Protein AF-A0AA51L3J4-F1 (afdb_monomer_lite)

Structure (mmCIF, N/CA/C/O backbone):
data_AF-A0AA51L3J4-F1
#
_entry.id   AF-A0AA51L3J4-F1
#
loop_
_atom_site.group_PDB
_atom_site.id
_atom_site.type_symbol
_atom_site.label_atom_id
_atom_site.label_alt_id
_atom_site.label_comp_id
_atom_site.label_asym_id
_atom_site.label_entity_id
_atom_site.label_seq_id
_atom_site.pdbx_PDB_ins_code
_atom_site.Cartn_x
_atom_site.Cartn_y
_atom_site.Cartn_z
_atom_site.occupancy
_atom_site.B_iso_or_equiv
_atom_site.auth_seq_id
_atom_site.auth_comp_id
_atom_site.auth_asym_id
_atom_site.auth_atom_id
_atom_site.pdbx_PDB_model_num
ATOM 1 N N . MET A 1 1 ? -16.513 0.211 5.037 1.00 58.03 1 MET A N 1
ATOM 2 C CA . MET A 1 1 ? -16.713 -0.908 5.961 1.00 58.03 1 MET A CA 1
ATOM 3 C C . MET A 1 1 ? -17.254 -0.304 7.237 1.00 58.03 1 MET A C 1
ATOM 5 O O . MET A 1 1 ? -16.509 0.378 7.923 1.00 58.03 1 MET A O 1
ATOM 9 N N . SER A 1 2 ? -18.543 -0.466 7.511 1.00 64.19 2 SER A N 1
ATOM 10 C CA . SER A 1 2 ? -19.164 0.060 8.733 1.00 64.19 2 SER A CA 1
ATOM 11 C C . SER A 1 2 ? -19.060 -0.935 9.894 1.00 64.19 2 SER A C 1
ATOM 13 O O . SER A 1 2 ? -18.905 -2.140 9.694 1.00 64.19 2 SER A O 1
ATOM 15 N N . THR A 1 3 ? -19.232 -0.460 11.129 1.00 59.16 3 THR A N 1
ATOM 16 C CA . THR A 1 3 ? -19.345 -1.323 12.326 1.00 59.16 3 THR A CA 1
ATOM 17 C C . THR A 1 3 ? -20.459 -2.365 12.204 1.00 59.16 3 THR A C 1
ATOM 19 O O . THR A 1 3 ? -20.356 -3.451 12.771 1.00 59.16 3 THR A O 1
ATOM 22 N N . ARG A 1 4 ? -21.500 -2.063 11.424 1.00 61.47 4 ARG A N 1
ATOM 23 C CA . ARG A 1 4 ? -22.580 -2.991 11.093 1.00 61.47 4 ARG A CA 1
ATOM 24 C C . ARG A 1 4 ? -22.092 -4.136 10.209 1.00 61.47 4 ARG A C 1
ATOM 26 O O . ARG A 1 4 ? -22.372 -5.279 10.521 1.00 61.47 4 ARG A O 1
ATOM 33 N N . GLN A 1 5 ? -21.281 -3.849 9.196 1.00 63.41 5 GLN A N 1
ATOM 34 C CA . GLN A 1 5 ? -20.707 -4.892 8.343 1.00 63.41 5 GLN A CA 1
ATOM 35 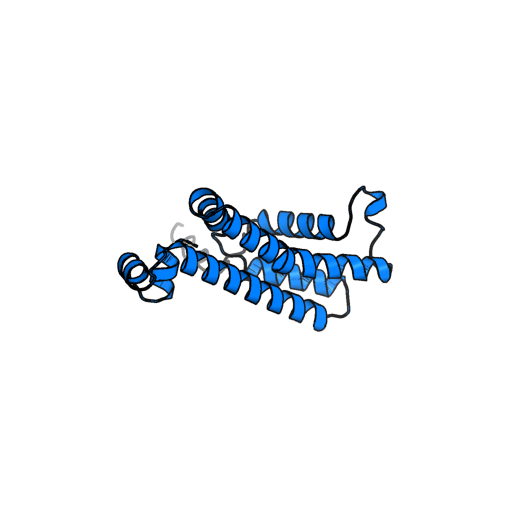C C . GLN A 1 5 ? -19.655 -5.739 9.041 1.00 63.41 5 GLN A C 1
ATOM 37 O O . GLN A 1 5 ? -19.549 -6.920 8.741 1.00 63.41 5 GLN A O 1
ATOM 42 N N . ILE A 1 6 ? -18.884 -5.158 9.966 1.00 64.94 6 ILE A N 1
ATOM 43 C CA . ILE A 1 6 ? -17.968 -5.937 10.810 1.00 64.94 6 ILE A CA 1
ATOM 44 C C . ILE A 1 6 ? -18.781 -6.913 11.664 1.00 64.94 6 ILE A C 1
ATOM 46 O O . ILE A 1 6 ? -18.437 -8.086 11.752 1.00 64.94 6 ILE A O 1
ATOM 50 N N . ALA A 1 7 ? -19.889 -6.450 12.245 1.00 64.31 7 ALA A N 1
ATOM 51 C CA . ALA A 1 7 ? -20.791 -7.312 12.992 1.00 64.31 7 ALA A CA 1
ATOM 52 C C . ALA A 1 7 ? -21.398 -8.406 12.101 1.00 64.31 7 ALA A C 1
ATOM 54 O O . ALA A 1 7 ? -21.246 -9.583 12.419 1.00 64.31 7 ALA A O 1
ATOM 55 N N . ASP A 1 8 ? -21.953 -8.041 10.945 1.00 61.09 8 ASP A N 1
ATOM 56 C CA . ASP A 1 8 ? -22.556 -8.981 9.997 1.00 61.09 8 ASP A CA 1
ATOM 57 C C . ASP A 1 8 ? -21.536 -10.029 9.503 1.00 61.09 8 ASP A C 1
ATOM 59 O O . ASP A 1 8 ? -21.834 -11.223 9.489 1.00 61.09 8 ASP A O 1
ATOM 63 N N . ALA A 1 9 ? -20.302 -9.619 9.181 1.00 64.75 9 ALA A N 1
ATOM 64 C CA . ALA A 1 9 ? -19.218 -10.517 8.770 1.00 64.75 9 ALA A CA 1
ATOM 65 C C . ALA A 1 9 ? -18.749 -11.454 9.897 1.00 64.75 9 ALA A C 1
ATOM 67 O O . ALA A 1 9 ? -18.292 -12.565 9.632 1.00 64.75 9 ALA A O 1
ATOM 68 N N . CYS A 1 10 ? -18.877 -11.027 11.154 1.00 62.50 10 CYS A N 1
ATOM 69 C CA . CYS A 1 10 ? -18.596 -11.849 12.329 1.00 62.50 10 CYS A CA 1
ATOM 70 C C . CYS A 1 10 ? -19.810 -12.670 12.805 1.00 62.50 10 CYS A C 1
ATOM 72 O O . CYS A 1 10 ? -19.697 -13.359 13.818 1.00 62.50 10 CYS A O 1
ATOM 74 N N . GLY A 1 11 ? -20.965 -12.600 12.126 1.00 60.19 11 GLY A N 1
ATOM 75 C CA . GLY A 1 11 ? -22.211 -13.231 12.584 1.00 60.19 11 GLY A CA 1
ATOM 76 C C . GLY A 1 11 ? -22.746 -12.643 13.897 1.00 60.19 11 GLY A C 1
ATOM 77 O O . GLY A 1 11 ? -23.489 -13.297 14.627 1.00 60.19 11 GLY A O 1
ATOM 78 N N . LEU A 1 12 ? -22.337 -11.419 14.222 1.00 66.88 12 LEU A N 1
ATOM 79 C CA . LEU A 1 12 ? -22.711 -10.684 15.419 1.00 66.88 12 LEU A CA 1
ATOM 80 C C . LEU A 1 12 ? -23.706 -9.585 15.062 1.00 66.88 12 LEU A C 1
ATOM 82 O O . LEU A 1 12 ? -23.695 -9.022 13.973 1.00 66.88 12 LEU A O 1
ATOM 86 N N . THR A 1 13 ? -24.556 -9.216 16.014 1.00 64.38 13 THR A N 1
ATOM 87 C CA . THR A 1 13 ? -25.316 -7.974 15.881 1.00 64.38 13 THR A CA 1
ATOM 88 C C . THR A 1 13 ? -24.400 -6.795 16.197 1.00 64.38 13 THR A C 1
ATOM 90 O O . THR A 1 13 ? -23.490 -6.900 17.023 1.00 64.38 13 THR A O 1
ATOM 93 N N . GLN A 1 14 ? -24.642 -5.644 15.569 1.00 56.06 14 GLN A N 1
ATOM 94 C CA . GLN A 1 14 ? -23.879 -4.422 15.845 1.00 56.06 14 GLN A CA 1
ATOM 95 C C . GLN A 1 14 ? -23.812 -4.094 17.361 1.00 56.06 14 GLN A C 1
ATOM 97 O O . GLN A 1 14 ? -22.726 -3.775 17.843 1.00 56.06 14 GLN A O 1
ATOM 102 N N . PRO A 1 15 ? -24.889 -4.263 18.165 1.00 61.84 15 PRO A N 1
ATOM 103 C CA . PRO A 1 15 ? -24.811 -4.154 19.626 1.00 61.84 15 PRO A CA 1
ATOM 104 C C . PRO A 1 15 ? -23.956 -5.233 20.313 1.00 61.84 15 PRO A C 1
ATOM 106 O O . PRO A 1 15 ? -23.235 -4.911 21.254 1.00 61.84 15 PRO A O 1
ATOM 109 N N . ALA A 1 16 ? -23.999 -6.493 19.859 1.00 55.91 16 ALA A N 1
ATOM 110 C CA . ALA A 1 16 ? -23.205 -7.585 20.436 1.00 55.91 16 ALA A CA 1
ATOM 111 C C . ALA A 1 16 ? -21.697 -7.389 20.209 1.00 55.91 16 ALA A C 1
ATOM 113 O O . ALA A 1 16 ? -20.896 -7.644 21.109 1.00 55.91 16 ALA A O 1
ATOM 114 N N . LEU A 1 17 ? -21.316 -6.842 19.050 1.00 61.00 17 LEU A N 1
ATOM 115 C CA . LEU A 1 17 ? -19.949 -6.405 18.766 1.00 61.00 17 LEU A CA 1
ATOM 116 C C . LEU A 1 17 ? -19.477 -5.373 19.809 1.00 61.00 17 LEU A C 1
ATOM 118 O O . LEU A 1 17 ? -18.389 -5.484 20.367 1.00 61.00 17 LEU A O 1
ATOM 122 N N . TYR A 1 18 ? -20.328 -4.404 20.150 1.00 58.53 18 TYR A N 1
ATOM 123 C CA . TYR A 1 18 ? -20.017 -3.386 21.156 1.00 58.53 18 TYR A CA 1
ATOM 124 C C . TYR A 1 18 ? -19.987 -3.897 22.599 1.00 58.53 18 TYR A C 1
ATOM 126 O O . TYR A 1 18 ? -19.425 -3.224 23.459 1.00 58.53 18 TYR A O 1
ATOM 134 N N . HIS A 1 19 ? -20.556 -5.070 22.868 1.00 59.00 19 HIS A N 1
ATOM 135 C CA . HIS A 1 19 ? -20.539 -5.689 24.191 1.00 59.00 19 HIS A CA 1
ATOM 136 C C . HIS A 1 19 ? -19.236 -6.465 24.458 1.00 59.00 19 HIS A C 1
ATOM 138 O O . HIS A 1 19 ? -18.824 -6.603 25.609 1.00 59.00 19 HIS A O 1
ATOM 144 N N . HIS A 1 20 ? -18.574 -6.955 23.400 1.00 57.62 20 HIS A N 1
ATOM 145 C CA . HIS A 1 20 ? -17.338 -7.740 23.490 1.00 57.62 20 HIS A CA 1
ATOM 146 C C . HIS A 1 20 ? -16.057 -6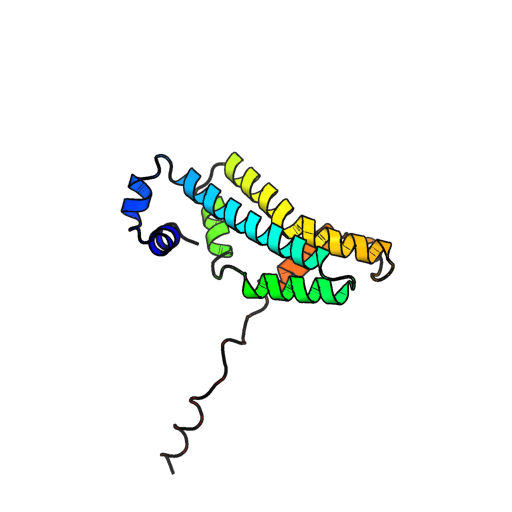.895 23.520 1.00 57.62 20 HIS A C 1
ATOM 148 O O . HIS A 1 20 ? -15.074 -7.296 24.145 1.00 57.62 20 HIS A O 1
ATOM 154 N N . PHE A 1 21 ? -16.052 -5.724 22.880 1.00 56.41 21 PHE A N 1
ATOM 155 C CA . PHE A 1 21 ? -14.875 -4.858 22.811 1.00 56.41 21 PHE A CA 1
ATOM 156 C C . PHE A 1 21 ? -15.032 -3.658 23.747 1.00 56.41 21 PHE A C 1
ATOM 158 O O . PHE A 1 21 ? -15.817 -2.751 23.483 1.00 56.41 21 PHE A O 1
ATOM 165 N N . LYS A 1 22 ? -14.235 -3.628 24.827 1.00 52.88 22 LYS A N 1
ATOM 166 C CA . LYS A 1 22 ? -14.216 -2.535 25.824 1.00 52.88 22 LYS A CA 1
ATOM 167 C C . LYS A 1 22 ? -13.997 -1.140 25.217 1.00 52.88 22 LYS A C 1
ATOM 169 O O . LYS A 1 22 ? -14.374 -0.156 25.844 1.00 52.88 22 LYS A O 1
ATOM 174 N N . ASN A 1 23 ? -13.392 -1.046 24.027 1.00 64.00 23 ASN A N 1
ATOM 175 C CA . ASN A 1 23 ? -13.220 0.200 23.285 1.00 64.00 23 ASN A CA 1
ATOM 176 C C . ASN A 1 23 ? -13.498 -0.018 21.785 1.00 64.00 23 ASN A C 1
ATOM 178 O O . ASN A 1 23 ? -12.767 -0.734 21.100 1.00 64.00 23 ASN A O 1
ATOM 182 N N . LYS A 1 24 ? -14.563 0.618 21.282 1.00 64.75 24 LYS A N 1
ATOM 183 C CA . LYS A 1 24 ? -15.072 0.510 19.901 1.00 64.75 24 LYS A CA 1
ATOM 184 C C . LYS A 1 24 ? -14.018 0.855 18.843 1.00 64.75 24 LYS A C 1
ATOM 186 O O . LYS A 1 24 ? -14.012 0.270 17.765 1.00 64.75 24 LYS A O 1
ATOM 191 N N . GLN A 1 25 ? -13.118 1.780 19.172 1.00 68.25 25 GLN A N 1
ATOM 192 C CA . GLN A 1 25 ? -12.071 2.251 18.269 1.00 68.25 25 GLN A CA 1
ATOM 193 C C . GLN A 1 25 ? -10.999 1.183 18.026 1.00 68.25 25 GLN A C 1
ATOM 195 O O . GLN A 1 25 ? -10.513 1.056 16.909 1.00 68.25 25 GLN A O 1
ATOM 200 N N . THR A 1 26 ? -10.654 0.384 19.040 1.00 74.06 26 THR A N 1
ATOM 201 C CA . THR A 1 26 ? -9.571 -0.606 18.943 1.00 74.06 26 THR A CA 1
ATOM 202 C C . THR A 1 26 ? -9.893 -1.702 17.933 1.00 74.06 26 THR A C 1
ATOM 204 O O . THR A 1 26 ? -9.062 -1.997 17.083 1.00 74.06 26 THR A O 1
ATOM 207 N N . LEU A 1 27 ? -11.110 -2.256 17.965 1.00 72.88 27 LEU A N 1
ATOM 208 C CA . LEU A 1 27 ? -11.532 -3.249 16.972 1.00 72.88 27 LEU A CA 1
ATOM 209 C C . LEU A 1 27 ? -11.482 -2.674 15.554 1.00 72.88 27 LEU A C 1
ATOM 211 O O . LEU A 1 27 ? -11.009 -3.331 14.633 1.00 72.88 27 LEU A O 1
ATOM 215 N N . TYR A 1 28 ? -11.980 -1.451 15.381 1.00 72.25 28 TYR A N 1
ATOM 216 C CA . TYR A 1 28 ? -12.024 -0.812 14.073 1.00 72.25 28 TYR A CA 1
ATOM 217 C C . TYR A 1 28 ? -10.615 -0.599 13.501 1.00 72.25 28 TYR A C 1
ATOM 219 O O . TYR A 1 28 ? -10.363 -0.917 12.340 1.00 72.25 28 TYR A O 1
ATOM 227 N N . ILE A 1 29 ? -9.678 -0.142 14.340 1.00 79.94 29 ILE A N 1
ATOM 228 C CA . ILE A 1 29 ? -8.262 -0.001 13.984 1.00 79.94 29 ILE A CA 1
ATOM 229 C C . ILE A 1 29 ? -7.673 -1.359 13.586 1.00 79.94 29 ILE A C 1
ATOM 231 O O . ILE A 1 29 ? -7.100 -1.465 12.508 1.00 79.94 29 ILE A O 1
ATOM 235 N N . GLU A 1 30 ? -7.853 -2.400 14.401 1.00 82.75 30 GLU A N 1
ATOM 236 C CA . GLU A 1 30 ? -7.320 -3.742 14.119 1.00 82.75 30 GLU A CA 1
ATOM 237 C C . G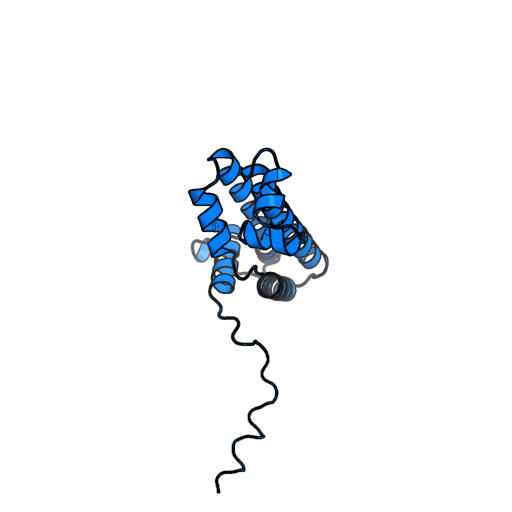LU A 1 30 ? -7.841 -4.319 12.798 1.00 82.75 30 GLU A C 1
ATOM 239 O O . GLU A 1 30 ? -7.072 -4.864 12.007 1.00 82.75 30 GLU A O 1
ATOM 244 N N . VAL A 1 31 ? -9.132 -4.147 12.504 1.00 80.19 31 VAL A N 1
ATOM 245 C CA . VAL A 1 31 ? -9.711 -4.593 11.230 1.00 80.19 31 VAL A CA 1
ATOM 246 C C . VAL A 1 31 ? -9.064 -3.863 10.052 1.00 80.19 31 VAL A C 1
ATOM 248 O O . VAL A 1 31 ? -8.647 -4.509 9.091 1.00 80.19 31 VAL A O 1
ATOM 251 N N . ILE A 1 32 ? -8.913 -2.539 10.132 1.00 80.38 32 ILE A N 1
ATOM 252 C CA . ILE A 1 32 ? -8.263 -1.748 9.077 1.00 80.38 32 ILE A CA 1
ATOM 253 C C . ILE A 1 32 ? -6.808 -2.183 8.885 1.00 80.38 32 ILE A C 1
ATOM 255 O O . ILE A 1 32 ? -6.375 -2.407 7.755 1.00 80.38 32 ILE A O 1
ATOM 259 N N . LEU A 1 33 ? -6.054 -2.323 9.976 1.00 86.94 33 LEU A N 1
ATOM 260 C CA . LEU A 1 33 ? -4.653 -2.737 9.929 1.00 86.94 33 LEU A CA 1
ATOM 261 C C . LEU A 1 33 ? -4.497 -4.135 9.330 1.00 86.94 33 LEU A C 1
ATOM 263 O O . LEU A 1 33 ? -3.595 -4.354 8.522 1.00 86.94 33 LEU A O 1
ATOM 267 N N . ASN A 1 34 ? -5.399 -5.059 9.657 1.00 86.69 34 ASN A N 1
ATOM 268 C CA . ASN A 1 34 ? -5.416 -6.397 9.081 1.00 86.69 34 ASN A CA 1
ATOM 269 C C . ASN A 1 34 ? -5.680 -6.374 7.565 1.00 86.69 34 ASN A C 1
ATOM 271 O O . ASN A 1 34 ? -4.994 -7.067 6.813 1.00 86.69 34 ASN A O 1
ATOM 275 N N . GLU A 1 35 ? -6.615 -5.551 7.083 1.00 83.31 35 GLU A N 1
ATOM 276 C CA . GLU A 1 35 ? -6.872 -5.411 5.641 1.00 83.31 35 GLU A CA 1
ATOM 277 C C . GLU A 1 35 ? -5.694 -4.764 4.892 1.00 83.31 35 GLU A C 1
ATOM 279 O O . GLU A 1 35 ? -5.298 -5.224 3.814 1.00 83.31 35 GLU A O 1
ATOM 284 N N . ILE A 1 36 ? -5.061 -3.749 5.489 1.00 87.50 36 ILE A N 1
ATOM 285 C CA . ILE A 1 36 ? -3.824 -3.155 4.963 1.00 87.50 36 ILE A CA 1
ATOM 286 C C . ILE A 1 36 ? -2.713 -4.212 4.901 1.00 87.50 36 ILE A C 1
ATOM 288 O O . ILE A 1 36 ? -2.007 -4.313 3.896 1.00 87.50 36 ILE A O 1
ATOM 292 N N . HIS A 1 37 ? -2.569 -5.031 5.945 1.00 91.38 37 HIS A N 1
ATOM 293 C CA . HIS A 1 37 ? -1.561 -6.086 6.001 1.00 91.38 37 HIS A CA 1
ATOM 294 C C . HIS A 1 37 ? -1.778 -7.147 4.914 1.00 91.38 37 HIS A C 1
ATOM 296 O O . HIS A 1 37 ? -0.845 -7.472 4.181 1.00 91.38 37 HIS A O 1
ATOM 302 N N . LYS A 1 38 ? -3.013 -7.631 4.736 1.00 89.69 38 LYS A N 1
ATOM 303 C CA . LYS A 1 38 ? -3.359 -8.574 3.658 1.00 89.69 38 LYS A CA 1
ATOM 304 C C . LYS A 1 38 ? -3.025 -8.009 2.281 1.00 89.69 38 LYS A C 1
ATOM 306 O O . LYS A 1 38 ? -2.443 -8.717 1.456 1.00 89.69 38 LYS A O 1
ATOM 311 N N . THR A 1 39 ? -3.359 -6.738 2.053 1.00 90.06 39 THR A N 1
ATOM 312 C CA . THR A 1 39 ? -3.041 -6.034 0.804 1.00 90.06 39 THR A CA 1
ATOM 313 C C . THR A 1 39 ? -1.533 -6.004 0.582 1.00 90.06 39 THR A C 1
ATOM 315 O O . THR A 1 39 ? -1.068 -6.438 -0.473 1.00 90.06 39 THR A O 1
ATOM 318 N N . LYS A 1 40 ? -0.762 -5.587 1.593 1.00 93.62 40 LYS A N 1
ATOM 319 C CA . LYS A 1 40 ? 0.703 -5.555 1.542 1.00 93.62 40 LYS A CA 1
ATOM 320 C C . LYS A 1 40 ? 1.278 -6.910 1.135 1.00 93.62 40 LYS A C 1
ATOM 322 O O . LYS A 1 40 ? 2.023 -6.999 0.164 1.00 93.62 40 LYS A O 1
ATOM 327 N N . THR A 1 41 ? 0.875 -7.979 1.821 1.00 94.81 41 THR A N 1
ATOM 328 C CA . THR A 1 41 ? 1.352 -9.338 1.531 1.00 94.81 41 THR A CA 1
ATOM 329 C C . THR A 1 41 ? 0.936 -9.824 0.138 1.00 94.81 41 THR A C 1
ATOM 331 O O . THR A 1 41 ? 1.628 -10.646 -0.465 1.00 94.81 41 THR A O 1
ATOM 334 N N . GLY A 1 42 ? -0.207 -9.373 -0.383 1.00 93.75 42 GLY A N 1
ATOM 335 C CA . GLY A 1 42 ? -0.628 -9.639 -1.760 1.00 93.75 42 GLY A CA 1
ATOM 336 C C . GLY A 1 42 ? 0.280 -8.950 -2.780 1.00 93.75 42 GLY A C 1
ATOM 337 O O . GLY A 1 42 ? 0.814 -9.610 -3.673 1.00 93.75 42 GLY A O 1
ATOM 338 N N . LEU A 1 43 ? 0.530 -7.653 -2.595 1.00 93.94 43 LEU A N 1
ATOM 339 C CA . LEU A 1 43 ? 1.414 -6.863 -3.456 1.00 93.94 43 LEU A CA 1
ATOM 340 C C . LEU A 1 43 ? 2.852 -7.397 -3.443 1.00 93.94 43 LEU A C 1
ATOM 342 O O . LEU A 1 43 ? 3.435 -7.618 -4.502 1.00 93.94 43 LEU A O 1
ATOM 346 N N . GLU A 1 44 ? 3.408 -7.699 -2.269 1.00 94.38 44 GLU A N 1
ATOM 347 C CA . GLU A 1 44 ? 4.751 -8.283 -2.136 1.00 94.38 44 GLU A CA 1
ATOM 348 C C . GLU A 1 44 ? 4.875 -9.626 -2.874 1.00 94.38 44 GLU A C 1
ATOM 350 O O . GLU A 1 44 ? 5.892 -9.903 -3.518 1.00 94.38 44 GLU A O 1
ATOM 355 N N . ARG A 1 45 ? 3.823 -10.458 -2.843 1.00 94.62 45 ARG A N 1
ATOM 356 C CA . ARG A 1 45 ? 3.781 -11.719 -3.599 1.00 94.62 45 ARG A CA 1
ATOM 357 C C . ARG A 1 45 ? 3.813 -11.488 -5.107 1.00 94.62 45 ARG A C 1
ATOM 359 O O . ARG A 1 45 ? 4.550 -12.191 -5.798 1.00 94.62 45 ARG A O 1
ATOM 366 N N . ILE A 1 46 ? 3.062 -10.509 -5.610 1.00 93.88 46 ILE A N 1
ATOM 367 C CA . ILE A 1 46 ? 3.053 -10.141 -7.034 1.00 93.88 46 ILE A CA 1
ATOM 368 C C . ILE A 1 46 ? 4.444 -9.663 -7.463 1.00 93.88 46 ILE A C 1
ATOM 370 O O . ILE A 1 46 ? 5.006 -10.172 -8.435 1.00 93.88 46 ILE A O 1
ATOM 374 N N . ILE A 1 47 ? 5.047 -8.759 -6.687 1.00 90.31 47 ILE A N 1
ATOM 375 C CA . ILE A 1 47 ? 6.382 -8.207 -6.958 1.00 90.31 47 ILE A CA 1
ATOM 376 C C . ILE A 1 47 ? 7.437 -9.315 -7.026 1.00 90.31 47 ILE A C 1
ATOM 378 O O . ILE A 1 47 ? 8.302 -9.293 -7.903 1.00 90.31 47 ILE A O 1
ATOM 382 N N . LYS A 1 48 ? 7.358 -10.304 -6.127 1.00 91.50 48 LYS A N 1
ATOM 383 C CA . LYS A 1 48 ? 8.291 -11.437 -6.090 1.00 91.50 48 LYS A CA 1
ATOM 384 C C . LYS A 1 48 ? 8.093 -12.420 -7.248 1.00 91.50 48 LYS A C 1
ATOM 386 O O . LYS A 1 48 ? 9.066 -13.021 -7.698 1.00 91.50 48 LYS A O 1
ATOM 391 N N . ARG A 1 49 ? 6.852 -12.626 -7.701 1.00 92.06 49 ARG A N 1
ATOM 392 C CA . ARG A 1 49 ? 6.507 -13.632 -8.718 1.00 92.06 49 ARG A CA 1
ATOM 393 C C . ARG A 1 49 ? 6.892 -13.204 -10.134 1.00 92.06 49 ARG A C 1
ATOM 395 O O . ARG A 1 49 ? 7.362 -14.038 -10.903 1.00 92.06 49 ARG A O 1
ATOM 402 N N . HIS A 1 50 ? 6.691 -11.934 -10.470 1.00 87.19 50 HIS A N 1
ATOM 403 C CA . HIS A 1 50 ? 6.911 -11.418 -11.822 1.00 87.19 50 HIS A CA 1
ATOM 404 C C . HIS A 1 50 ? 8.274 -10.737 -11.929 1.00 87.19 50 HIS A C 1
ATOM 406 O O . HIS A 1 50 ? 8.726 -10.094 -10.979 1.00 87.19 50 HIS A O 1
ATOM 412 N N . LYS A 1 51 ? 8.947 -10.883 -13.074 1.00 82.69 51 LYS A N 1
ATOM 413 C CA . LYS A 1 51 ? 10.229 -10.210 -13.355 1.00 82.69 51 LYS A CA 1
ATOM 414 C C . LYS A 1 51 ? 10.047 -8.971 -14.223 1.00 82.69 51 LYS A C 1
ATOM 416 O O . LYS A 1 51 ? 10.711 -7.974 -13.967 1.00 82.69 51 LYS A O 1
ATOM 421 N N . ASP A 1 52 ? 9.144 -9.051 -15.194 1.00 91.06 52 ASP A N 1
ATOM 422 C CA . ASP A 1 52 ? 8.835 -7.962 -16.111 1.00 91.06 52 ASP A CA 1
ATOM 423 C C . ASP A 1 52 ? 8.052 -6.838 -15.412 1.00 91.06 52 ASP A C 1
ATOM 425 O O . ASP A 1 52 ? 7.146 -7.083 -14.607 1.00 91.06 52 ASP A O 1
ATOM 429 N N . LEU A 1 53 ? 8.421 -5.592 -15.710 1.00 92.06 53 LEU A N 1
ATOM 430 C CA . LEU A 1 53 ? 7.810 -4.408 -15.114 1.00 92.06 53 LEU A CA 1
ATOM 431 C C . LEU A 1 53 ? 6.332 -4.275 -15.493 1.00 92.06 53 LEU A C 1
ATOM 433 O O . LEU A 1 53 ? 5.494 -3.987 -14.634 1.00 92.06 53 LEU A O 1
ATOM 437 N N . LYS A 1 54 ? 6.008 -4.464 -16.775 1.00 91.94 54 LYS A N 1
ATOM 438 C CA . LYS A 1 54 ? 4.645 -4.305 -17.281 1.00 91.94 54 LYS A CA 1
ATOM 439 C C . LYS A 1 54 ? 3.735 -5.362 -16.667 1.00 91.94 54 LYS A C 1
ATOM 441 O O . LYS A 1 54 ? 2.654 -5.013 -16.201 1.00 91.94 54 LYS A O 1
ATOM 446 N N . GLU A 1 55 ? 4.181 -6.614 -16.597 1.00 93.00 55 GLU A N 1
ATOM 447 C CA . GLU A 1 55 ? 3.452 -7.686 -15.911 1.00 93.00 55 GLU A CA 1
ATOM 448 C C . GLU A 1 55 ? 3.185 -7.346 -14.442 1.00 93.00 55 GLU A C 1
ATOM 450 O O . GLU A 1 55 ? 2.047 -7.459 -13.991 1.00 93.00 55 GLU A O 1
ATOM 455 N N . ARG A 1 56 ? 4.192 -6.858 -13.699 1.00 94.19 56 ARG A N 1
ATOM 456 C CA . ARG A 1 56 ? 4.001 -6.428 -12.301 1.00 94.19 56 ARG A CA 1
ATOM 457 C C . ARG A 1 56 ? 2.922 -5.357 -12.179 1.00 94.19 56 ARG A C 1
ATOM 459 O O . ARG A 1 56 ? 2.070 -5.462 -11.303 1.00 94.19 56 ARG A O 1
ATOM 466 N N . LEU A 1 57 ? 2.954 -4.335 -13.034 1.00 94.50 57 LEU A N 1
ATOM 467 C CA . LEU A 1 57 ? 1.983 -3.239 -12.994 1.00 94.50 57 LEU A CA 1
ATOM 468 C C . LEU A 1 57 ? 0.565 -3.709 -13.347 1.00 94.50 57 LEU A C 1
ATOM 470 O O . LEU A 1 57 ? -0.387 -3.279 -12.696 1.00 94.50 57 LEU A O 1
ATOM 474 N N . VAL A 1 58 ? 0.420 -4.610 -14.324 1.00 94.31 58 VAL A N 1
ATOM 475 C CA . VAL A 1 58 ? -0.876 -5.202 -14.699 1.00 94.31 58 VAL A CA 1
ATOM 476 C C . VAL A 1 58 ? -1.447 -6.038 -13.556 1.00 94.31 58 VAL A C 1
ATOM 478 O O . VAL A 1 58 ? -2.601 -5.847 -13.180 1.00 94.31 58 VAL A O 1
ATOM 481 N N . GLU A 1 59 ? -0.644 -6.917 -12.960 1.00 95.00 59 GLU A N 1
ATOM 482 C CA . GLU A 1 59 ? -1.082 -7.774 -11.854 1.00 95.00 59 GLU A CA 1
ATOM 483 C C . GLU A 1 59 ? -1.407 -6.965 -10.595 1.00 95.00 59 GLU A C 1
ATOM 485 O O . GLU A 1 59 ? -2.395 -7.240 -9.917 1.00 95.00 59 GLU A O 1
ATOM 490 N N . VAL A 1 60 ? -0.633 -5.915 -10.300 1.00 93.75 60 VAL A N 1
ATOM 491 C CA . VAL A 1 60 ? -0.950 -4.972 -9.220 1.00 93.75 60 VAL A CA 1
ATOM 492 C C . VAL A 1 60 ? -2.270 -4.255 -9.487 1.00 93.75 60 VAL A C 1
ATOM 494 O O . VAL A 1 60 ? -3.110 -4.184 -8.590 1.00 93.75 60 VAL A O 1
ATOM 497 N N . ALA A 1 61 ? -2.483 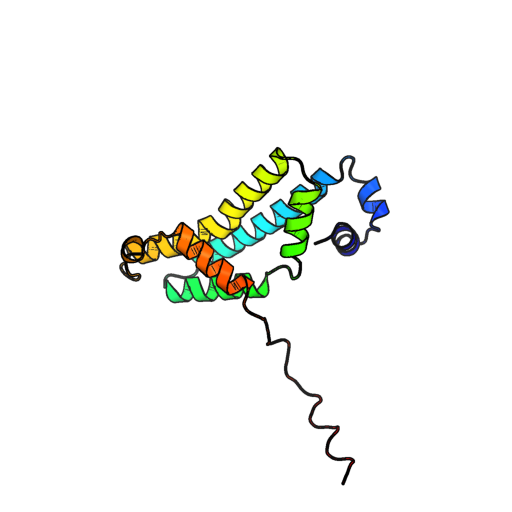-3.750 -10.704 1.00 92.81 61 ALA A N 1
ATOM 498 C CA . ALA A 1 61 ? -3.731 -3.089 -11.070 1.00 92.81 61 ALA A CA 1
ATOM 499 C C . ALA A 1 61 ? -4.929 -4.036 -10.925 1.00 92.81 61 ALA A C 1
ATOM 501 O O . ALA A 1 61 ? -5.924 -3.674 -10.298 1.00 92.81 61 ALA A O 1
ATOM 502 N N . TYR A 1 62 ? -4.810 -5.265 -11.431 1.00 92.44 62 TYR A N 1
ATOM 503 C CA . TYR A 1 62 ? -5.834 -6.297 -11.295 1.00 92.44 62 TYR A CA 1
ATOM 504 C C . TYR A 1 62 ? -6.113 -6.632 -9.827 1.00 92.44 62 TYR A C 1
ATOM 506 O O . TYR A 1 62 ? -7.264 -6.612 -9.391 1.00 92.44 62 TYR A O 1
ATOM 514 N N . PHE A 1 63 ? -5.064 -6.871 -9.036 1.00 92.25 63 PHE A N 1
ATOM 515 C CA . PHE A 1 63 ? -5.184 -7.165 -7.613 1.00 92.25 63 PHE A CA 1
ATOM 516 C C . PHE A 1 63 ? -5.922 -6.055 -6.866 1.00 92.25 63 PHE A C 1
ATOM 518 O O . PHE A 1 63 ? -6.834 -6.346 -6.094 1.00 92.25 63 PHE A O 1
ATOM 525 N N . ILE A 1 64 ? -5.575 -4.793 -7.119 1.00 88.75 64 ILE A N 1
ATOM 526 C CA . ILE A 1 64 ? -6.221 -3.645 -6.478 1.00 88.75 64 ILE A CA 1
ATOM 527 C C . ILE A 1 64 ? -7.677 -3.527 -6.914 1.00 88.75 64 ILE A C 1
ATOM 529 O O . ILE A 1 64 ? -8.527 -3.310 -6.061 1.00 88.75 64 ILE A O 1
ATOM 533 N N . LEU A 1 65 ? -7.986 -3.690 -8.202 1.00 86.44 65 LEU A N 1
ATOM 534 C CA . LEU A 1 65 ? -9.360 -3.596 -8.705 1.00 86.44 65 LEU A CA 1
ATOM 535 C C . LEU A 1 65 ? -10.265 -4.693 -8.129 1.00 86.44 65 LEU A C 1
ATOM 537 O O . LEU A 1 65 ? -11.401 -4.406 -7.763 1.00 86.44 65 LEU A O 1
ATOM 541 N N . VAL A 1 66 ? -9.762 -5.924 -8.004 1.00 86.12 66 VAL A N 1
ATOM 542 C CA . VAL A 1 66 ? -10.526 -7.071 -7.483 1.00 86.12 66 VAL A CA 1
ATOM 543 C C . VAL A 1 66 ? -10.671 -7.029 -5.963 1.00 86.12 66 VAL A C 1
ATOM 545 O O . VAL A 1 66 ? -11.716 -7.401 -5.438 1.00 86.12 66 VAL A O 1
ATOM 548 N N . ASN A 1 67 ? -9.637 -6.580 -5.248 1.00 80.88 67 ASN A N 1
ATOM 549 C CA . ASN A 1 67 ? -9.634 -6.543 -3.782 1.00 80.88 67 ASN A CA 1
ATOM 550 C C . ASN A 1 67 ? -10.027 -5.168 -3.223 1.00 80.88 67 ASN A C 1
ATOM 552 O O . ASN A 1 67 ? -9.941 -4.953 -2.014 1.00 80.88 67 ASN A O 1
ATOM 556 N N . LYS A 1 68 ? -10.457 -4.227 -4.075 1.00 72.12 68 LYS A N 1
ATOM 557 C CA . LYS A 1 68 ? -10.929 -2.911 -3.643 1.00 72.12 68 LYS A CA 1
ATOM 558 C C . LYS A 1 68 ? -12.166 -3.096 -2.761 1.00 72.12 68 LYS A C 1
ATOM 560 O O . LYS A 1 68 ? -13.185 -3.592 -3.243 1.00 72.12 68 LYS A O 1
ATOM 565 N N . PRO A 1 69 ? -12.154 -2.612 -1.510 1.00 59.72 69 PRO A N 1
ATOM 566 C CA . PRO A 1 69 ? -13.381 -2.521 -0.741 1.00 59.72 69 PRO A CA 1
ATOM 567 C C . PRO A 1 69 ? -14.306 -1.510 -1.434 1.00 59.72 69 PRO A C 1
ATOM 569 O O . PRO A 1 69 ? -13.924 -0.344 -1.586 1.00 59.72 69 PRO A O 1
ATOM 572 N N . GLU A 1 70 ? -15.526 -1.916 -1.812 1.00 57.56 70 GLU A N 1
ATOM 573 C CA . GLU A 1 70 ? -16.556 -1.021 -2.392 1.00 57.56 70 GLU A CA 1
ATOM 574 C C . GLU A 1 70 ? -16.793 0.226 -1.504 1.00 57.56 70 GLU A C 1
ATOM 576 O O . GLU A 1 70 ? -17.216 1.281 -1.969 1.00 57.56 70 GLU A O 1
ATOM 581 N N . GLU A 1 71 ? -16.407 0.150 -0.228 1.00 62.03 71 GLU A N 1
ATOM 582 C CA . GLU A 1 71 ? -16.637 1.174 0.784 1.00 62.03 71 GLU A CA 1
ATOM 583 C C . GLU A 1 71 ? -15.389 1.879 1.325 1.00 62.03 71 GLU A C 1
ATOM 585 O O . GLU A 1 71 ? -15.418 2.461 2.415 1.00 62.03 71 GLU A O 1
ATOM 590 N N . MET A 1 72 ? -14.274 1.835 0.603 1.00 65.06 72 MET A N 1
ATOM 591 C CA . MET A 1 72 ? -13.016 2.453 1.040 1.00 65.06 72 MET A CA 1
ATOM 592 C C . MET A 1 72 ? -13.191 3.941 1.411 1.00 65.06 72 MET A C 1
ATOM 594 O O . MET A 1 72 ? -12.691 4.400 2.434 1.00 65.06 72 MET A O 1
ATOM 598 N N . ASN A 1 73 ? -14.006 4.675 0.644 1.00 66.69 73 ASN A N 1
ATOM 599 C CA . ASN A 1 73 ? -14.329 6.081 0.911 1.00 66.69 73 ASN A CA 1
ATOM 600 C C . ASN A 1 73 ? -15.126 6.286 2.209 1.00 66.69 73 ASN A C 1
ATOM 602 O O . ASN A 1 73 ? -14.930 7.288 2.892 1.00 66.69 73 ASN A O 1
ATOM 606 N N . GLN A 1 74 ? -16.026 5.359 2.551 1.00 65.06 74 GLN A N 1
ATOM 607 C CA . GLN A 1 74 ? -16.760 5.413 3.817 1.00 65.06 74 GLN A CA 1
ATOM 608 C C . GLN A 1 74 ? -15.812 5.142 4.988 1.00 65.06 74 GLN A C 1
ATOM 610 O O . GLN A 1 74 ? -15.803 5.903 5.945 1.00 65.06 74 GLN A O 1
ATOM 615 N N . MET A 1 75 ? -14.936 4.143 4.852 1.00 68.69 75 MET A N 1
ATOM 616 C CA . MET A 1 75 ? -13.943 3.804 5.873 1.00 68.69 75 MET A CA 1
ATOM 617 C C . MET A 1 75 ? -13.030 4.996 6.205 1.00 68.69 75 MET A C 1
ATOM 619 O O . MET A 1 75 ? -12.794 5.283 7.377 1.00 68.69 75 MET A O 1
ATOM 623 N N . PHE A 1 76 ? -12.571 5.737 5.187 1.00 69.56 76 PHE A N 1
ATOM 624 C CA . PHE A 1 76 ? -11.783 6.960 5.376 1.00 69.56 76 PHE A CA 1
ATOM 625 C C . PHE A 1 76 ? -12.550 8.079 6.085 1.00 69.56 76 PHE A C 1
ATOM 627 O O . PHE A 1 76 ? -11.966 8.778 6.911 1.00 69.56 76 PHE A O 1
ATOM 634 N N . ARG A 1 77 ? -13.848 8.254 5.803 1.00 69.81 77 ARG A N 1
ATOM 635 C CA . ARG A 1 77 ? -14.675 9.228 6.534 1.00 69.81 77 ARG A CA 1
ATOM 636 C C . ARG A 1 77 ? -14.784 8.865 8.010 1.00 69.81 77 ARG A C 1
ATOM 638 O O . ARG A 1 77 ? -14.567 9.732 8.852 1.00 69.81 77 ARG A O 1
ATOM 645 N N . ASP A 1 78 ? -15.033 7.595 8.307 1.00 69.62 78 ASP A N 1
ATOM 646 C CA . ASP A 1 78 ? -15.179 7.102 9.678 1.00 69.62 78 ASP A CA 1
ATOM 647 C C . ASP A 1 78 ? -13.860 7.265 10.460 1.00 69.62 78 ASP A C 1
ATOM 649 O O . ASP A 1 78 ? -13.861 7.744 11.591 1.00 69.62 78 ASP A O 1
ATOM 653 N N . ILE A 1 79 ? -12.704 7.002 9.828 1.00 70.81 79 ILE A N 1
ATOM 654 C CA . ILE A 1 79 ? -11.372 7.285 10.404 1.00 70.81 79 ILE A CA 1
ATOM 655 C C . ILE A 1 79 ? -11.240 8.765 10.806 1.00 70.81 79 ILE A C 1
ATOM 657 O O . ILE A 1 79 ? -10.754 9.084 11.894 1.00 70.81 79 ILE A O 1
ATOM 661 N N . GLN A 1 80 ? -11.685 9.678 9.941 1.00 68.75 80 GLN A N 1
ATOM 662 C CA . GLN A 1 80 ? -11.567 11.121 10.162 1.00 68.75 80 GLN A CA 1
ATOM 663 C C . GLN A 1 80 ? -12.556 11.667 11.197 1.00 68.75 80 GLN A C 1
ATOM 665 O O . GLN A 1 80 ? -12.270 12.688 11.824 1.00 68.75 80 GLN A O 1
ATOM 670 N N . GLN A 1 81 ? -13.709 11.026 11.378 1.00 70.81 81 GLN A N 1
ATOM 671 C CA . GLN A 1 81 ? -14.745 11.485 12.305 1.00 70.81 81 GLN A CA 1
ATOM 672 C C . GLN A 1 81 ? -14.631 10.828 13.683 1.00 70.81 81 GLN A C 1
ATOM 674 O O . GLN A 1 81 ? -14.848 11.500 14.688 1.00 70.81 81 GLN A O 1
ATOM 679 N N . GLU A 1 82 ? -14.242 9.553 13.746 1.00 69.00 82 GLU A N 1
ATOM 680 C CA . GLU A 1 82 ? -14.378 8.745 14.961 1.00 69.00 82 GLU A CA 1
ATOM 681 C C . GLU A 1 82 ? -13.058 8.419 15.665 1.00 69.00 82 GLU A C 1
ATOM 683 O O . GLU A 1 82 ? -13.089 8.065 16.842 1.00 69.00 82 GLU A O 1
ATOM 688 N N . LEU A 1 83 ? -11.898 8.520 15.001 1.00 73.44 83 LEU A N 1
ATOM 689 C CA . LEU A 1 83 ? -10.614 8.091 15.579 1.00 73.44 83 LEU A CA 1
ATOM 690 C C . LEU A 1 83 ? -9.777 9.246 16.137 1.00 73.44 83 LEU A C 1
ATOM 692 O O . LEU A 1 83 ? -9.864 10.378 15.658 1.00 73.44 83 LEU A O 1
ATOM 696 N N . SER A 1 84 ? -8.931 8.944 17.129 1.00 82.38 84 SER A N 1
ATOM 697 C CA . SER A 1 84 ? -7.945 9.881 17.683 1.00 82.38 84 SER A CA 1
ATOM 698 C C . SER A 1 84 ? -6.858 10.239 16.662 1.00 82.38 84 SER A C 1
ATOM 700 O O . SER A 1 84 ? -6.652 9.528 15.677 1.00 82.38 84 SER A O 1
ATOM 702 N N . ALA A 1 85 ? -6.126 11.330 16.905 1.00 82.81 85 ALA A N 1
ATOM 703 C CA . ALA A 1 85 ? -5.010 11.735 16.049 1.00 82.81 85 ALA A CA 1
ATOM 704 C C . ALA A 1 85 ? -3.943 10.630 15.914 1.00 82.81 85 ALA A C 1
ATOM 706 O O . ALA A 1 85 ? -3.481 10.361 14.805 1.00 82.81 85 ALA A O 1
ATOM 707 N N . ASP A 1 86 ? -3.625 9.936 17.010 1.00 84.75 86 ASP A N 1
ATOM 708 C CA . ASP A 1 86 ? -2.644 8.843 17.014 1.00 84.75 86 ASP A CA 1
ATOM 709 C C . ASP A 1 86 ? -3.108 7.653 16.169 1.00 84.75 86 ASP A C 1
ATOM 711 O O . ASP A 1 86 ? -2.341 7.111 15.374 1.00 84.75 86 ASP A O 1
ATOM 715 N N . ALA A 1 87 ? -4.387 7.283 16.274 1.00 80.19 87 ALA A N 1
ATOM 716 C CA . ALA A 1 87 ? -4.966 6.214 15.469 1.00 80.19 87 ALA A CA 1
ATOM 717 C C . ALA A 1 87 ? -4.998 6.575 13.975 1.00 80.19 87 ALA A C 1
ATOM 719 O O . ALA A 1 87 ? -4.674 5.742 13.129 1.00 80.19 87 ALA A O 1
ATOM 720 N N . ARG A 1 88 ? -5.324 7.830 13.635 1.00 82.19 88 ARG A N 1
ATOM 721 C CA . ARG A 1 88 ? -5.263 8.320 12.246 1.00 82.19 88 ARG A CA 1
ATOM 722 C C . ARG A 1 88 ? -3.844 8.257 11.699 1.00 82.19 88 ARG A C 1
ATOM 724 O O . ARG A 1 88 ? -3.654 7.806 10.572 1.00 82.19 88 ARG A O 1
ATOM 731 N N . LYS A 1 89 ? -2.854 8.670 12.495 1.00 85.75 89 LYS A N 1
ATOM 732 C CA . LYS A 1 89 ? -1.442 8.595 12.118 1.00 85.75 89 LYS A CA 1
ATOM 733 C C . LYS A 1 89 ? -1.011 7.150 11.872 1.00 85.75 89 LYS A C 1
ATOM 735 O O . LYS A 1 89 ? -0.463 6.865 10.814 1.00 85.75 89 LYS A O 1
ATOM 740 N N . LEU A 1 90 ? -1.328 6.240 12.791 1.00 86.81 90 LEU A N 1
ATOM 741 C CA . LEU A 1 90 ? -1.028 4.814 12.653 1.00 86.81 90 LEU A CA 1
ATOM 742 C C . LEU A 1 90 ? -1.619 4.222 11.367 1.00 86.81 90 LEU A C 1
ATOM 744 O O . LEU A 1 90 ? -0.929 3.508 10.638 1.00 86.81 90 LEU A O 1
ATOM 748 N N . ILE A 1 91 ? -2.882 4.532 11.069 1.00 84.88 91 ILE A N 1
ATOM 749 C CA . ILE A 1 91 ? -3.552 4.045 9.860 1.00 84.88 91 ILE A CA 1
ATOM 750 C C . ILE A 1 91 ? -2.938 4.666 8.603 1.00 84.88 91 ILE A C 1
ATOM 752 O O . ILE A 1 91 ? -2.707 3.947 7.637 1.00 84.88 91 ILE A O 1
ATOM 756 N N . SER A 1 92 ? -2.630 5.965 8.611 1.00 84.62 92 SER A N 1
ATOM 757 C CA . SER A 1 92 ? -1.966 6.645 7.491 1.00 84.62 92 SER A CA 1
ATOM 758 C C . SER A 1 92 ? -0.589 6.045 7.197 1.00 84.62 92 SER A C 1
ATOM 760 O O . SER A 1 92 ? -0.283 5.727 6.048 1.00 84.62 92 SER A O 1
ATOM 762 N N . ASP A 1 93 ? 0.225 5.840 8.233 1.00 89.31 93 ASP A N 1
ATOM 763 C CA . ASP A 1 93 ? 1.561 5.254 8.107 1.00 89.31 93 ASP A CA 1
ATOM 764 C C . ASP A 1 93 ? 1.459 3.796 7.615 1.00 89.31 93 ASP A C 1
ATOM 766 O O . ASP A 1 93 ? 2.210 3.361 6.739 1.00 89.31 93 ASP A O 1
ATOM 770 N N . SER A 1 94 ? 0.464 3.047 8.099 1.00 89.12 94 SER A N 1
ATOM 771 C CA . SER A 1 94 ? 0.185 1.685 7.631 1.00 89.12 94 SER A CA 1
ATOM 772 C C . SER A 1 94 ? -0.279 1.663 6.175 1.00 89.12 94 SER A C 1
ATOM 774 O O . SER A 1 94 ? 0.186 0.829 5.404 1.00 89.12 94 SER A O 1
ATOM 776 N N . TRP A 1 95 ? -1.138 2.597 5.765 1.00 87.06 95 TRP A N 1
ATOM 777 C CA . TRP A 1 95 ? -1.605 2.725 4.385 1.00 87.06 95 TRP A CA 1
ATOM 778 C C . TRP A 1 95 ? -0.447 2.997 3.431 1.00 87.06 95 TRP A C 1
ATOM 780 O O . TRP A 1 95 ? -0.306 2.328 2.405 1.00 87.06 95 TRP A O 1
ATOM 790 N N . PHE A 1 96 ? 0.419 3.945 3.796 1.00 89.19 96 PHE A N 1
ATOM 791 C CA . PHE A 1 96 ? 1.622 4.241 3.032 1.00 89.19 96 PHE A CA 1
ATOM 792 C C . PHE A 1 96 ? 2.492 2.989 2.882 1.00 89.19 96 PHE A C 1
ATOM 794 O O . PHE A 1 96 ? 2.829 2.600 1.767 1.00 89.19 96 PHE A O 1
ATOM 801 N N . ASN A 1 97 ? 2.779 2.296 3.984 1.00 91.81 97 ASN A N 1
ATOM 802 C CA . ASN A 1 97 ? 3.620 1.099 3.973 1.00 91.81 97 ASN A CA 1
ATOM 803 C C . ASN A 1 97 ? 2.973 -0.118 3.292 1.00 91.81 97 ASN A C 1
ATOM 805 O O . ASN A 1 97 ? 3.690 -1.012 2.843 1.00 91.81 97 ASN A O 1
ATOM 809 N N . GLY A 1 98 ? 1.642 -0.192 3.257 1.00 90.25 98 GLY A N 1
ATOM 810 C CA . GLY A 1 98 ? 0.905 -1.338 2.730 1.00 90.25 98 GLY A CA 1
ATOM 811 C C . GLY A 1 98 ? 0.517 -1.220 1.261 1.00 90.25 98 GLY A C 1
ATOM 812 O O . GLY A 1 98 ? 0.462 -2.237 0.579 1.00 90.25 98 GLY A O 1
ATOM 813 N N . PHE A 1 99 ? 0.288 -0.001 0.768 1.00 89.25 99 PHE A N 1
ATOM 814 C CA . PHE A 1 99 ? -0.114 0.259 -0.617 1.00 89.25 99 PHE A CA 1
ATOM 815 C C . PHE A 1 99 ? 0.975 0.999 -1.390 1.00 89.25 99 PHE A C 1
ATOM 817 O O . PHE A 1 99 ? 1.435 0.526 -2.425 1.00 89.25 99 PHE A O 1
ATOM 824 N N . ILE A 1 100 ? 1.400 2.162 -0.891 1.00 92.06 100 ILE A N 1
ATOM 825 C CA . ILE A 1 100 ? 2.288 3.065 -1.634 1.00 92.06 100 ILE A CA 1
ATOM 826 C C . ILE A 1 100 ? 3.700 2.500 -1.725 1.00 92.06 100 ILE A C 1
ATOM 828 O O . ILE A 1 100 ? 4.251 2.439 -2.818 1.00 92.06 100 ILE A O 1
ATOM 832 N N . GLY A 1 101 ? 4.261 2.049 -0.603 1.00 94.25 101 GLY A N 1
ATOM 833 C CA . GLY A 1 101 ? 5.607 1.485 -0.516 1.00 94.25 101 GLY A CA 1
ATOM 834 C C . GLY A 1 101 ? 5.867 0.400 -1.569 1.00 94.25 101 GLY A C 1
ATOM 835 O O . GLY A 1 101 ? 6.710 0.626 -2.442 1.00 94.25 101 GLY A O 1
ATOM 836 N N . PRO A 1 102 ? 5.114 -0.718 -1.573 1.00 94.31 102 PRO A N 1
ATOM 837 C CA . PRO A 1 102 ? 5.319 -1.801 -2.537 1.00 94.31 102 PRO A CA 1
ATOM 838 C C . PRO A 1 102 ? 5.184 -1.351 -3.999 1.00 94.31 102 PRO A C 1
ATOM 840 O O . PRO A 1 102 ? 5.978 -1.741 -4.850 1.00 94.31 102 PRO A O 1
ATOM 843 N N . ILE A 1 103 ? 4.210 -0.491 -4.307 1.00 94.75 103 ILE A N 1
ATOM 844 C CA . ILE A 1 103 ? 3.997 0.001 -5.675 1.00 94.75 103 ILE A CA 1
ATOM 845 C C . ILE A 1 103 ? 5.132 0.944 -6.092 1.00 94.75 103 ILE A C 1
ATOM 847 O O . ILE A 1 103 ? 5.636 0.850 -7.209 1.00 94.75 103 ILE A O 1
ATOM 851 N N . SER A 1 104 ? 5.581 1.824 -5.195 1.00 95.06 104 SER A N 1
ATOM 852 C CA . SER A 1 104 ? 6.711 2.721 -5.455 1.00 95.06 104 SER A CA 1
ATOM 853 C C . SER A 1 104 ? 8.002 1.952 -5.734 1.00 95.06 104 SER A C 1
ATOM 855 O O . SER A 1 104 ? 8.788 2.373 -6.578 1.00 95.06 104 SER A O 1
ATOM 857 N N . GLU A 1 105 ? 8.191 0.788 -5.104 1.00 93.69 105 GLU A N 1
ATOM 858 C CA . GLU A 1 105 ? 9.350 -0.075 -5.334 1.00 93.69 105 GLU A CA 1
ATOM 859 C C . GLU A 1 105 ? 9.350 -0.660 -6.755 1.00 93.69 105 GLU A C 1
ATOM 861 O O . GLU A 1 105 ? 10.407 -0.795 -7.371 1.00 93.69 105 GLU A O 1
ATOM 866 N N . ILE A 1 106 ? 8.171 -0.950 -7.320 1.00 94.19 106 ILE A N 1
ATOM 867 C CA . ILE A 1 106 ? 8.036 -1.370 -8.723 1.00 94.19 106 ILE A CA 1
ATOM 868 C C . ILE A 1 106 ? 8.525 -0.259 -9.654 1.00 94.19 106 ILE A C 1
ATOM 870 O O . ILE A 1 106 ? 9.329 -0.521 -10.548 1.00 94.19 106 ILE A O 1
ATOM 874 N N . PHE A 1 107 ? 8.081 0.981 -9.422 1.00 94.19 107 PHE A N 1
ATOM 875 C CA . PHE A 1 107 ? 8.520 2.134 -10.210 1.00 94.19 107 PHE A CA 1
ATOM 876 C C . PHE A 1 107 ? 10.018 2.406 -10.047 1.00 94.19 107 PHE A C 1
ATOM 878 O O . PHE A 1 107 ? 10.695 2.637 -11.043 1.00 94.19 107 PHE A O 1
ATOM 885 N N . ALA A 1 108 ? 10.554 2.338 -8.825 1.00 92.62 108 ALA A N 1
ATOM 886 C CA . ALA A 1 108 ? 11.980 2.531 -8.571 1.00 92.62 108 ALA A CA 1
ATOM 887 C C . ALA A 1 108 ? 12.835 1.505 -9.333 1.00 92.62 108 ALA A C 1
ATOM 889 O O . ALA A 1 108 ? 13.746 1.886 -10.062 1.00 92.62 108 ALA A O 1
ATOM 890 N N . LYS A 1 109 ? 12.474 0.218 -9.267 1.00 91.12 109 LYS A N 1
ATOM 891 C CA . LYS A 1 109 ? 13.177 -0.845 -10.004 1.00 91.12 109 LYS A CA 1
ATOM 892 C C . LYS A 1 109 ? 13.074 -0.684 -11.519 1.00 91.12 109 LYS A C 1
ATOM 894 O O . LYS A 1 109 ? 14.049 -0.930 -12.218 1.00 91.12 109 LYS A O 1
ATOM 899 N N . GLY A 1 110 ? 11.917 -0.257 -12.028 1.00 91.56 110 GLY A N 1
ATOM 900 C CA . GLY A 1 110 ? 11.747 0.040 -13.452 1.00 91.56 110 GLY A CA 1
ATOM 901 C C . GLY A 1 110 ? 12.638 1.191 -13.933 1.00 91.56 110 GLY A C 1
ATOM 902 O O . GLY A 1 110 ? 13.095 1.180 -15.071 1.00 91.56 110 GLY A O 1
ATOM 903 N N . LEU A 1 111 ? 12.930 2.163 -13.064 1.00 91.81 111 LEU A N 1
ATOM 904 C CA . LEU A 1 111 ? 13.867 3.247 -13.371 1.00 91.81 111 LEU A CA 1
ATOM 905 C C . LEU A 1 111 ? 15.317 2.785 -13.352 1.00 91.81 111 LEU A C 1
ATOM 907 O O . LEU A 1 111 ? 16.064 3.119 -14.265 1.00 91.81 111 LEU A O 1
ATOM 911 N N . GLU A 1 112 ? 15.704 2.000 -12.349 1.00 90.06 112 GLU A N 1
ATOM 912 C CA . GLU A 1 112 ? 17.049 1.418 -12.260 1.00 90.06 112 GLU A CA 1
ATOM 913 C C . GLU A 1 112 ? 17.363 0.514 -13.460 1.00 90.06 112 GLU A C 1
ATOM 915 O O . GLU A 1 112 ? 18.486 0.516 -13.959 1.00 90.06 112 GLU A O 1
ATOM 920 N N . ALA A 1 113 ? 16.364 -0.225 -13.951 1.00 90.12 113 ALA A N 1
ATOM 921 C CA . ALA A 1 113 ? 16.485 -1.085 -15.126 1.00 90.12 113 ALA A CA 1
ATOM 922 C C . ALA A 1 113 ? 16.492 -0.319 -16.465 1.00 90.12 113 ALA A C 1
ATOM 924 O O . ALA A 1 113 ? 16.857 -0.893 -17.488 1.00 90.12 113 ALA A O 1
ATOM 925 N N . GLY A 1 114 ? 16.103 0.962 -16.476 1.00 90.25 114 GLY A N 1
ATOM 926 C CA . GLY A 1 114 ? 15.953 1.757 -17.700 1.00 90.25 114 GLY A CA 1
ATOM 927 C C . GLY A 1 114 ? 14.663 1.487 -18.487 1.00 90.25 114 GLY A C 1
ATOM 928 O O . GLY A 1 114 ? 14.517 1.978 -19.605 1.00 90.25 114 GLY A O 1
ATOM 929 N N . ASP A 1 115 ? 13.713 0.749 -17.905 1.00 89.50 115 ASP A N 1
ATOM 930 C CA . ASP A 1 115 ? 12.412 0.425 -18.512 1.00 89.50 115 ASP A CA 1
ATOM 931 C C . ASP A 1 115 ? 11.437 1.616 -18.484 1.00 89.50 115 ASP A C 1
ATOM 933 O O . ASP A 1 115 ? 10.460 1.669 -19.236 1.00 89.50 115 ASP A O 1
ATOM 937 N N . LEU A 1 116 ? 11.685 2.578 -17.592 1.00 89.56 116 LEU A N 1
ATOM 938 C CA . LEU A 1 116 ? 10.886 3.785 -17.418 1.00 89.56 116 LEU A CA 1
ATOM 939 C C . LEU A 1 116 ? 11.705 5.033 -17.731 1.00 89.56 116 LEU A C 1
ATOM 941 O O . LEU A 1 116 ? 12.870 5.150 -17.355 1.00 89.56 116 LEU A O 1
ATOM 945 N N . ARG A 1 117 ? 11.053 6.022 -18.351 1.00 87.56 117 ARG A N 1
ATOM 946 C CA . ARG A 1 117 ? 11.611 7.377 -18.437 1.00 87.56 117 ARG A CA 1
ATOM 947 C C . ARG A 1 117 ? 11.726 7.976 -17.045 1.00 87.56 117 ARG A C 1
ATOM 949 O O . ARG A 1 117 ? 10.865 7.732 -16.197 1.00 87.56 117 ARG A O 1
ATOM 956 N N . ASN A 1 118 ? 12.751 8.797 -16.835 1.00 83.56 118 ASN A N 1
ATOM 957 C CA . ASN A 1 118 ? 12.986 9.404 -15.538 1.00 83.56 118 ASN A CA 1
ATOM 958 C C . ASN A 1 118 ? 11.805 10.318 -15.156 1.00 83.56 118 ASN A C 1
ATOM 960 O O . ASN A 1 118 ? 11.567 11.323 -15.826 1.00 83.56 118 ASN A O 1
ATOM 964 N N . PRO A 1 119 ? 11.064 10.018 -14.074 1.00 79.56 119 PRO A N 1
ATOM 965 C CA . PRO A 1 119 ? 9.917 10.814 -13.667 1.00 79.56 119 PRO A CA 1
ATOM 966 C C . PRO A 1 119 ? 10.310 12.243 -13.277 1.00 79.56 119 PRO A C 1
ATOM 968 O O . PRO A 1 119 ? 9.476 13.142 -13.375 1.00 79.56 119 PRO A O 1
ATOM 971 N N . ALA A 1 120 ? 11.567 12.486 -12.889 1.00 80.81 120 ALA A N 1
ATOM 972 C CA . ALA A 1 120 ? 12.050 13.824 -12.560 1.00 80.81 120 ALA A CA 1
ATOM 973 C C . ALA A 1 120 ? 11.953 14.791 -13.753 1.00 80.81 120 ALA A C 1
ATOM 975 O O . ALA A 1 120 ? 11.724 15.981 -13.549 1.00 80.81 120 ALA A O 1
ATOM 976 N N . GLU A 1 121 ? 12.030 14.284 -14.989 1.00 84.75 121 GLU A N 1
ATOM 977 C CA . GLU A 1 121 ? 11.832 15.073 -16.216 1.00 84.75 121 GLU A CA 1
ATOM 978 C C . GLU A 1 121 ? 10.410 15.648 -16.321 1.00 84.75 121 GLU A C 1
ATOM 980 O O . GLU A 1 121 ? 10.186 16.654 -16.989 1.00 84.75 121 GLU A O 1
ATOM 985 N N . PHE A 1 122 ? 9.453 15.036 -15.620 1.00 82.12 122 PHE A N 1
ATOM 986 C CA . PHE A 1 122 ? 8.046 15.432 -15.571 1.00 82.12 122 PHE A CA 1
ATOM 987 C C . PHE A 1 122 ? 7.641 15.973 -14.190 1.00 82.12 122 PHE A C 1
ATOM 989 O O . PHE A 1 122 ? 6.452 16.087 -13.897 1.00 82.12 122 PHE A O 1
ATOM 996 N N . GLY A 1 123 ? 8.611 16.272 -13.315 1.00 82.44 123 GLY A N 1
ATOM 997 C CA . GLY A 1 123 ? 8.352 16.774 -11.963 1.00 82.44 123 GLY A CA 1
ATOM 998 C C . GLY A 1 123 ? 7.729 15.745 -11.012 1.00 82.44 123 GLY A C 1
ATOM 999 O O . GLY A 1 123 ? 7.038 16.125 -10.067 1.00 82.44 123 GLY A O 1
ATOM 1000 N N . THR A 1 124 ? 7.943 14.446 -11.244 1.00 85.50 124 THR A N 1
ATOM 1001 C CA . THR A 1 124 ? 7.411 13.367 -10.397 1.00 85.50 124 THR A CA 1
ATOM 1002 C C . THR A 1 124 ? 8.513 12.442 -9.862 1.00 85.50 124 THR A C 1
ATOM 1004 O O . THR A 1 124 ? 9.697 12.617 -10.141 1.00 85.50 124 THR A O 1
ATOM 1007 N N . ASN A 1 125 ? 8.142 11.476 -9.024 1.00 91.06 125 ASN A N 1
ATOM 1008 C CA . ASN A 1 125 ? 9.033 10.491 -8.408 1.00 91.06 125 ASN A CA 1
ATOM 1009 C C . ASN A 1 125 ? 8.288 9.147 -8.232 1.00 91.06 125 ASN A C 1
ATOM 1011 O O . ASN A 1 125 ? 7.067 9.116 -8.396 1.00 91.06 125 ASN A O 1
ATOM 1015 N N . PRO A 1 126 ? 8.966 8.035 -7.890 1.00 92.81 126 PRO A N 1
ATOM 1016 C CA . PRO A 1 126 ? 8.322 6.720 -7.765 1.00 92.81 126 PRO A CA 1
ATOM 1017 C C . PRO A 1 126 ? 7.125 6.674 -6.804 1.00 92.81 126 PRO A C 1
ATOM 1019 O O . PRO A 1 126 ? 6.142 5.985 -7.073 1.00 92.81 126 PRO A O 1
ATOM 1022 N N . ILE A 1 127 ? 7.183 7.434 -5.707 1.00 92.69 127 ILE A N 1
ATOM 1023 C CA . ILE A 1 127 ? 6.092 7.536 -4.729 1.00 92.69 127 ILE A CA 1
ATOM 1024 C C . ILE A 1 127 ? 4.884 8.233 -5.367 1.00 92.69 127 ILE A C 1
ATOM 1026 O O . ILE A 1 127 ? 3.766 7.725 -5.307 1.00 92.69 127 ILE A O 1
ATOM 1030 N N . ASN A 1 128 ? 5.100 9.365 -6.035 1.00 90.62 128 ASN A N 1
ATOM 1031 C CA . ASN A 1 128 ? 4.047 10.105 -6.727 1.00 90.62 128 ASN A CA 1
ATOM 1032 C C . ASN A 1 128 ? 3.453 9.297 -7.891 1.00 90.62 128 ASN A C 1
ATOM 1034 O O . ASN A 1 128 ? 2.241 9.316 -8.087 1.00 90.62 128 ASN A O 1
ATOM 1038 N N . SER A 1 129 ? 4.266 8.527 -8.618 1.00 92.12 129 SER A N 1
ATOM 1039 C CA . SER A 1 129 ? 3.786 7.593 -9.645 1.00 92.12 129 SER A CA 1
ATOM 1040 C C . SER A 1 129 ? 2.882 6.504 -9.059 1.00 92.12 129 SER A C 1
ATOM 1042 O O . SER A 1 129 ? 1.844 6.191 -9.642 1.00 92.12 129 SER A O 1
ATOM 1044 N N . ALA A 1 130 ? 3.215 5.973 -7.878 1.00 92.62 130 ALA A N 1
ATOM 1045 C CA . ALA A 1 130 ? 2.352 5.037 -7.161 1.00 92.62 130 ALA A CA 1
ATOM 1046 C C . ALA A 1 130 ? 1.016 5.681 -6.752 1.00 92.62 130 ALA A C 1
ATOM 1048 O O . ALA A 1 130 ? -0.041 5.082 -6.957 1.00 92.62 130 ALA A O 1
ATOM 1049 N N . PHE A 1 131 ? 1.043 6.917 -6.242 1.00 89.38 131 PHE A N 1
ATOM 1050 C CA . PHE A 1 131 ? -0.177 7.674 -5.945 1.00 89.38 131 PHE A CA 1
ATOM 1051 C C . PHE A 1 131 ? -1.042 7.902 -7.188 1.00 89.38 131 PHE A C 1
ATOM 1053 O O . PHE A 1 131 ? -2.254 7.709 -7.117 1.00 89.38 131 PHE A O 1
ATOM 1060 N N . LEU A 1 132 ? -0.440 8.272 -8.322 1.00 89.56 132 LEU A N 1
ATOM 1061 C CA . LEU A 1 132 ? -1.155 8.456 -9.587 1.00 89.56 132 LEU A CA 1
ATOM 1062 C C . LEU A 1 132 ? -1.813 7.156 -10.050 1.00 89.56 132 LEU A C 1
ATOM 1064 O O . LEU A 1 132 ? -2.999 7.163 -10.373 1.00 89.56 132 LEU A O 1
ATOM 1068 N N . LEU A 1 133 ? -1.086 6.034 -10.021 1.00 90.06 133 LEU A N 1
ATOM 1069 C CA . LEU A 1 133 ? -1.642 4.726 -10.370 1.00 90.06 133 LEU A CA 1
ATOM 1070 C C . LEU A 1 133 ? -2.845 4.383 -9.484 1.00 90.06 133 LEU A C 1
ATOM 1072 O O . LEU A 1 133 ? -3.911 4.053 -9.996 1.00 90.06 133 LEU A O 1
ATOM 1076 N N . LEU A 1 134 ? -2.708 4.510 -8.163 1.00 87.25 134 LEU A N 1
ATOM 1077 C CA . LEU A 1 134 ? -3.820 4.258 -7.246 1.00 87.25 134 LEU A CA 1
ATOM 1078 C C . LEU A 1 134 ? -5.002 5.192 -7.484 1.00 87.25 134 LEU A C 1
ATOM 1080 O O . LEU A 1 134 ? -6.145 4.749 -7.414 1.00 87.25 134 LEU A O 1
ATOM 1084 N N . ASN A 1 135 ? -4.747 6.467 -7.775 1.00 84.69 135 ASN A N 1
ATOM 1085 C CA . ASN A 1 135 ? -5.796 7.433 -8.067 1.00 84.69 135 ASN A CA 1
ATOM 1086 C C . ASN A 1 135 ? -6.579 7.023 -9.324 1.00 84.69 135 ASN A C 1
ATOM 1088 O O . ASN A 1 135 ? -7.806 6.944 -9.269 1.00 84.69 135 ASN A O 1
ATOM 1092 N N . LEU A 1 136 ? -5.885 6.649 -10.402 1.00 87.44 136 LEU A N 1
ATOM 1093 C CA . LEU A 1 136 ? -6.508 6.152 -11.632 1.00 87.44 136 LEU A CA 1
ATOM 1094 C C . LEU A 1 136 ? -7.378 4.915 -11.364 1.00 87.44 136 LEU A C 1
ATOM 1096 O O . LEU A 1 136 ? -8.545 4.877 -11.753 1.00 87.44 136 LEU A O 1
ATOM 1100 N N . LEU A 1 137 ? -6.855 3.939 -10.617 1.00 84.62 137 LEU A N 1
ATOM 1101 C CA . LEU A 1 137 ? -7.600 2.732 -10.240 1.00 84.62 137 LEU A CA 1
ATOM 1102 C C . LEU A 1 137 ? -8.775 3.038 -9.301 1.00 84.62 137 LEU A C 1
ATOM 1104 O O . LEU A 1 137 ? -9.773 2.323 -9.289 1.00 84.62 137 LEU A O 1
ATOM 1108 N N . SER A 1 138 ? -8.684 4.109 -8.510 1.00 72.62 138 SER A N 1
ATOM 1109 C CA . SER A 1 138 ? -9.743 4.495 -7.581 1.00 72.62 138 SER A CA 1
ATOM 1110 C C . SER A 1 138 ? -10.954 5.145 -8.255 1.00 72.62 138 SER A C 1
ATOM 1112 O O . SER A 1 138 ? -12.052 5.006 -7.713 1.00 72.62 138 SER A O 1
ATOM 1114 N N . HIS A 1 139 ? -10.751 5.787 -9.414 1.00 65.19 139 HIS A N 1
ATOM 1115 C CA . HIS A 1 139 ? -11.773 6.489 -10.206 1.00 65.19 139 HIS A CA 1
ATOM 1116 C C . HIS A 1 139 ? -12.269 5.703 -11.422 1.00 65.19 139 HIS A C 1
ATOM 1118 O O . HIS A 1 139 ? -13.173 6.167 -12.109 1.00 65.19 139 HIS A O 1
ATOM 1124 N N . THR A 1 140 ? -11.701 4.528 -11.704 1.00 53.44 140 THR A N 1
ATOM 1125 C CA . THR A 1 140 ? -12.155 3.678 -12.812 1.00 53.44 140 THR A CA 1
ATOM 1126 C C . THR A 1 140 ? -13.498 3.034 -12.436 1.00 53.44 140 THR A C 1
ATOM 1128 O O . THR A 1 140 ? -13.537 2.258 -11.476 1.00 53.44 140 THR A O 1
ATOM 1131 N N . PRO A 1 141 ? -14.608 3.311 -13.151 1.00 41.41 141 PRO A N 1
ATOM 1132 C CA . PRO A 1 141 ? -15.844 2.564 -12.967 1.00 41.41 141 PRO A CA 1
ATOM 1133 C C . PRO A 1 141 ? -15.589 1.120 -13.398 1.00 41.41 141 PRO A C 1
ATOM 1135 O O . PRO A 1 141 ? -15.229 0.866 -14.546 1.00 41.41 141 PRO A O 1
ATOM 1138 N N . LEU A 1 142 ? -15.773 0.161 -12.491 1.00 37.50 142 LEU A N 1
ATOM 1139 C CA . LEU A 1 142 ? -15.852 -1.257 -12.846 1.00 37.50 142 LEU A CA 1
ATOM 1140 C C . LEU A 1 142 ? -17.194 -1.520 -13.553 1.00 37.50 142 LEU A C 1
ATOM 1142 O O . LEU A 1 142 ? -18.052 -2.235 -13.040 1.00 37.50 142 LEU A O 1
ATOM 1146 N N . GLU A 1 143 ? -17.397 -0.947 -14.741 1.00 33.91 143 GLU A N 1
ATOM 1147 C CA . GLU A 1 143 ? -18.426 -1.416 -15.673 1.00 33.91 143 GLU A CA 1
ATOM 1148 C C . GLU A 1 143 ? -17.922 -2.673 -16.386 1.00 33.91 143 GLU A C 1
ATOM 1150 O O . GLU A 1 143 ? -17.579 -2.683 -17.561 1.00 33.91 143 GLU A O 1
ATOM 1155 N N . ALA A 1 144 ? -17.841 -3.756 -15.618 1.00 32.28 144 ALA A N 1
ATOM 1156 C CA . ALA A 1 144 ? -17.767 -5.118 -16.131 1.00 32.28 144 ALA A CA 1
ATOM 1157 C C . ALA A 1 144 ? -18.329 -6.103 -15.090 1.00 32.28 144 ALA A C 1
ATOM 1159 O O . ALA A 1 144 ? -17.790 -7.186 -14.881 1.00 32.28 144 ALA A O 1
ATOM 1160 N N . LYS A 1 145 ? -19.426 -5.743 -14.402 1.00 35.62 145 LYS A N 1
ATOM 1161 C CA . LYS A 1 145 ? -20.275 -6.748 -13.744 1.00 35.62 145 LYS A CA 1
ATOM 1162 C C . LYS A 1 145 ? -21.103 -7.435 -14.840 1.00 35.62 145 LYS A C 1
ATOM 1164 O O . LYS A 1 145 ? -22.165 -6.961 -15.210 1.00 35.62 145 LYS A O 1
ATOM 1169 N N . ASN A 1 146 ? -20.577 -8.551 -15.342 1.00 32.34 146 ASN A N 1
ATOM 1170 C CA . ASN A 1 146 ? -21.324 -9.692 -15.878 1.00 32.34 146 ASN A CA 1
ATOM 1171 C C . ASN A 1 146 ? -22.421 -9.381 -16.914 1.00 32.34 146 ASN A C 1
ATOM 1173 O O . ASN A 1 146 ? -23.613 -9.463 -16.623 1.00 32.34 146 ASN A O 1
ATOM 1177 N N . SER A 1 147 ? -22.037 -9.147 -18.169 1.00 34.53 147 SER A N 1
ATOM 1178 C CA . SER A 1 147 ? -22.949 -9.395 -19.289 1.00 34.53 147 SER A CA 1
ATOM 1179 C C . SER A 1 147 ? -23.064 -10.908 -19.507 1.00 34.53 147 SER A C 1
ATOM 1181 O O . SER A 1 147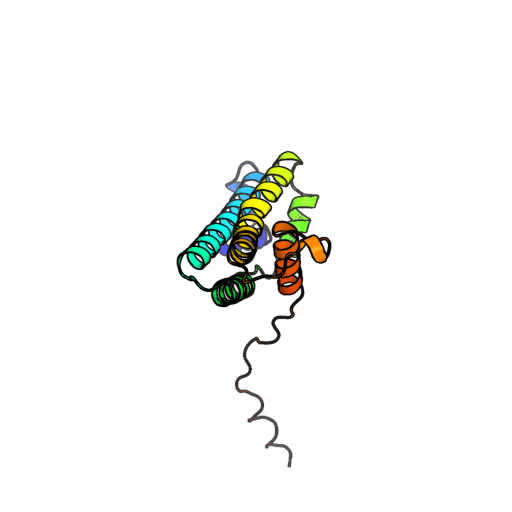 ? -22.130 -11.525 -20.010 1.00 34.53 147 SER A O 1
ATOM 1183 N N . THR A 1 148 ? -24.175 -11.519 -19.090 1.00 29.61 148 THR A N 1
ATOM 1184 C CA . THR A 1 148 ? -24.82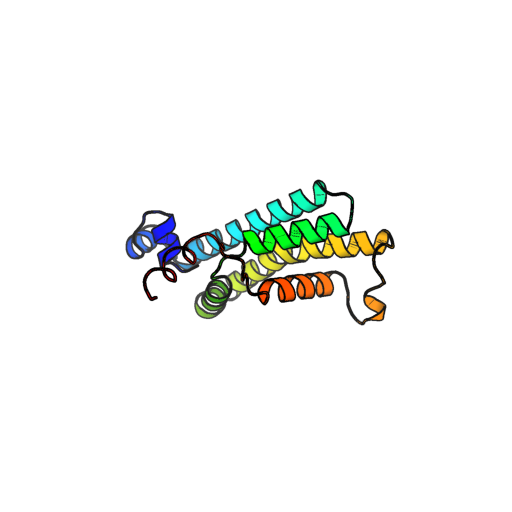6 -12.711 -19.696 1.00 29.61 148 THR A CA 1
ATOM 1185 C C . THR A 1 148 ? -26.049 -13.114 -18.851 1.00 29.61 148 THR A C 1
ATOM 1187 O O . THR A 1 148 ? -26.026 -12.936 -17.637 1.00 29.61 148 THR A O 1
ATOM 1190 N N . PRO A 1 149 ? -27.085 -13.786 -19.390 1.00 38.84 149 PRO A N 1
ATOM 1191 C CA . PRO A 1 149 ? -27.771 -13.632 -20.671 1.00 38.84 149 PRO A CA 1
ATOM 1192 C C . PRO A 1 149 ? -29.302 -13.527 -20.428 1.00 38.84 149 PRO A C 1
ATOM 1194 O O . PRO A 1 149 ? -29.981 -14.545 -20.301 1.00 38.84 149 PRO A O 1
ATOM 1197 N N . GLN A 1 150 ? -29.881 -12.323 -20.348 1.00 35.50 150 GLN A N 1
ATOM 1198 C CA . GLN A 1 150 ? -31.351 -12.159 -20.269 1.00 35.50 150 GLN A CA 1
ATOM 1199 C C . GLN A 1 150 ? -31.967 -11.259 -21.351 1.00 35.50 150 GLN A C 1
ATOM 1201 O O . GLN A 1 150 ? -33.186 -11.276 -21.518 1.00 35.50 150 GLN A O 1
ATOM 1206 N N . ASP A 1 151 ? -31.156 -10.618 -22.194 1.00 39.81 151 ASP A N 1
ATOM 1207 C CA . ASP A 1 151 ? -31.654 -9.782 -23.297 1.00 39.81 151 ASP A CA 1
ATOM 1208 C C . ASP A 1 151 ? -32.118 -10.549 -24.546 1.00 39.81 151 ASP A C 1
ATOM 1210 O O . ASP A 1 151 ? -32.555 -9.937 -25.515 1.00 39.81 151 ASP A O 1
ATOM 1214 N N . GLN A 1 152 ? -32.125 -11.888 -24.539 1.00 40.06 152 GLN A N 1
ATOM 1215 C CA . GLN A 1 152 ? -32.587 -12.667 -25.701 1.00 40.06 152 GLN A CA 1
ATOM 1216 C C . GLN A 1 152 ? -33.954 -13.348 -25.547 1.00 40.06 152 GLN A C 1
ATOM 1218 O O . GLN A 1 152 ? -34.388 -14.038 -26.464 1.00 40.06 152 GLN A O 1
ATOM 1223 N N . LYS A 1 153 ? -34.682 -13.141 -24.438 1.00 41.50 153 LYS A N 1
ATOM 1224 C CA . LYS A 1 153 ? -36.040 -13.709 -24.265 1.00 41.50 153 LYS A CA 1
ATOM 1225 C C . LYS A 1 153 ? -37.182 -12.696 -24.134 1.00 41.50 153 LYS A C 1
ATOM 1227 O O . LYS A 1 153 ? -38.320 -13.124 -23.966 1.00 41.50 153 LYS A O 1
ATOM 1232 N N . ARG A 1 154 ? -36.937 -11.384 -24.263 1.00 41.00 154 ARG A N 1
ATOM 1233 C CA . ARG A 1 154 ? -38.000 -10.364 -24.117 1.00 41.00 154 ARG A CA 1
ATOM 1234 C C . ARG A 1 154 ? -38.360 -9.554 -25.370 1.00 41.00 154 ARG A C 1
ATOM 1236 O O . ARG A 1 154 ? -39.377 -8.877 -25.330 1.00 41.00 154 ARG A O 1
ATOM 1243 N N . SER A 1 155 ? -37.638 -9.709 -26.487 1.00 41.62 155 SER A N 1
ATOM 1244 C CA . SER A 1 155 ? -37.937 -9.006 -27.757 1.00 41.62 155 SER A CA 1
ATOM 1245 C C . SER A 1 155 ? -38.525 -9.869 -28.882 1.00 41.62 155 SER A C 1
ATOM 1247 O O . SER A 1 155 ? -38.591 -9.412 -30.014 1.00 41.62 155 SER A O 1
ATOM 1249 N N . MET A 1 156 ? -38.994 -11.092 -28.605 1.00 43.34 156 MET A N 1
ATOM 1250 C CA . MET A 1 156 ? -39.670 -11.929 -29.620 1.00 43.34 156 MET A CA 1
ATOM 1251 C C . MET A 1 156 ? -41.133 -12.269 -29.294 1.00 43.34 156 MET A C 1
ATOM 1253 O O . MET A 1 156 ? -41.729 -13.083 -29.982 1.00 43.34 156 MET A O 1
ATOM 1257 N N . ASN A 1 157 ? -41.726 -11.608 -28.290 1.00 44.06 157 ASN A N 1
ATOM 1258 C CA . ASN A 1 157 ? -43.162 -11.695 -27.970 1.00 44.06 157 ASN A CA 1
ATOM 1259 C C . ASN A 1 157 ? -43.889 -10.347 -28.152 1.00 44.06 157 ASN A C 1
ATOM 1261 O O . ASN A 1 157 ? -44.830 -10.023 -27.429 1.00 44.06 157 ASN A O 1
ATOM 1265 N N . SER A 1 158 ? -43.439 -9.528 -29.099 1.00 48.91 158 SER A N 1
ATOM 1266 C CA . SER A 1 158 ? -44.187 -8.358 -29.573 1.00 48.91 158 SER A CA 1
ATOM 1267 C C . SER A 1 158 ? -43.853 -8.091 -31.036 1.00 48.91 158 SER A C 1
ATOM 1269 O O . SER A 1 158 ? -43.222 -7.092 -31.366 1.00 48.91 158 SER A O 1
ATOM 1271 N N . MET A 1 159 ? -44.247 -9.033 -31.890 1.00 41.03 159 MET A N 1
ATOM 1272 C CA . MET A 1 159 ? -44.627 -8.814 -33.285 1.00 41.03 159 MET A CA 1
ATOM 1273 C C . MET A 1 159 ? -45.501 -9.978 -33.738 1.00 41.03 159 MET A C 1
ATOM 1275 O O . MET A 1 159 ? -45.190 -11.120 -33.331 1.00 41.03 159 MET A O 1
#

Foldseek 3Di:
DDCCVVQVVVVHGSVRSVVPDPDPVVVLLVVLLVLLVVLQVLLVVLVVPDDDLVSSLVSNLVSCLVSPDPCPVVSVVCCVPPDDPVSNVVSVVSNCNRQQVSQLVSVVVCVVVVVDDACVVVVDHSSVVSVVSVVVSVPDPPPPPDDDDDVPPPPPPPD

Radius of gyration: 20.41 Å; chains: 1; bounding box: 62×30×59 Å

Secondary structure (DSSP, 8-state):
--HHHHHHHTT--HHHHHHH-SSHHHHHHHHHHHHHHHHHHHHHHHHHH--SHHHHHHHHHHHHHHH--TTHHHHHHHHHHHS-HHHHHHHHHHHIIIIIHHHHHHHHHHHHTT-S--GGGGT--HHHHHHHHHHHHHH-----S---SSTTSSSSS--

Sequence (159 aa):
MSTRQIADACGLTQPALYHHFKNKQTLYIEVILNEIHKTKTGLERIIKRHKDLKERLVEVAYFILVNKPEEMNQMFRDIQQELSADARKLISDSWFNGFIGPISEIFAKGLEAGDLRNPAEFGTNPINSAFLLLNLLSHTPLEAKNSTPQDQKRSMNSM

pLDDT: mean 75.69, std 18.19, range [29.61, 95.06]